Protein AF-A0A350WLT6-F1 (afdb_monomer)

Solvent-accessible surface area (backbone atoms only — not comparable to full-atom values): 10163 Å² total; per-residue (Å²): 134,87,85,78,83,79,84,78,79,78,80,82,79,58,62,70,60,53,53,52,53,53,53,52,52,51,55,51,52,53,54,51,51,53,53,54,52,49,50,56,52,50,53,54,51,52,55,53,50,51,55,53,50,53,67,70,65,58,75,71,75,80,68,79,77,82,62,68,82,46,96,86,42,85,83,64,52,68,50,73,77,80,85,76,76,56,62,72,66,65,87,59,54,73,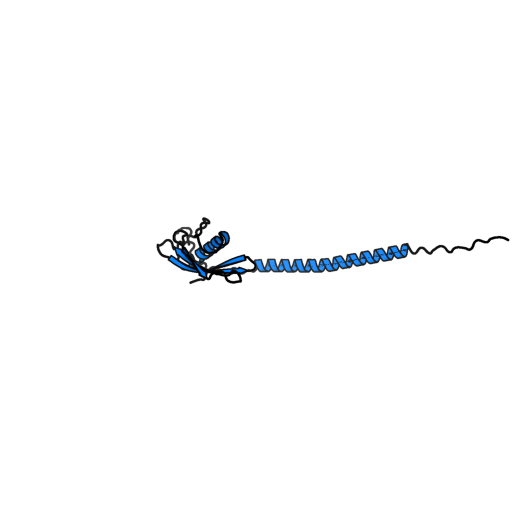69,53,42,45,53,37,44,56,54,46,45,54,54,37,36,76,75,66,27,57,29,51,38,49,75,81,26,45,55,43,73,76,42,72,67,46,100,72,57,31,32,30,36,36,36,36,37,17,23,75,78,85,51,71,49,80,38,46,32,43,34,42,46,60,96,84,44,72,46,69,41,71,54,83,131

Nearest PDB structures (foldseek):
  8dte-assembly1_A  TM=4.145E-01  e=5.714E-01  Neisseria gonorrhoeae NCCP11945
  6v05-assembly1_E  TM=4.440E-01  e=1.045E+00  Escherichia coli K-12
  3blz-assembly1_D  TM=5.090E-01  e=1.412E+00  Shewanella baltica OS155
  8qpw-assembly1_E  TM=4.353E-01  e=2.289E+00  Escherichia coli
  6ihj-assembly1_A  TM=5.799E-01  e=5.326E+00  Drosophila melanogaster

pLDDT: mean 78.61, std 14.93, range [38.56, 97.12]

Secondary structure (DSSP, 8-state):
---PPP--------HHHHHHHHHHHHHHHHHHHHHHHHHHHHHHHHHHHHHHHHHHT-------TTS---TT-TTSS-----SS-----SSS-HHHHHHHHHHHHHHHHHTT-SS-EEEEEEEEEEE---TTS-EEEEEEEE-SSS-EEEEEEEEEEETTEEEEEEPP-

Structure (mmCIF, N/CA/C/O backbone):
data_AF-A0A350WLT6-F1
#
_entry.id   AF-A0A350WLT6-F1
#
loop_
_atom_site.group_PDB
_atom_site.id
_atom_site.type_symbol
_atom_site.label_atom_id
_atom_site.label_alt_id
_atom_site.label_comp_id
_atom_site.label_asym_id
_atom_site.label_entity_id
_atom_site.label_seq_id
_atom_site.pdbx_PDB_ins_code
_atom_site.Cartn_x
_atom_site.Cartn_y
_atom_site.Cartn_z
_atom_site.occupancy
_atom_site.B_iso_or_equiv
_atom_site.auth_seq_id
_atom_site.auth_comp_id
_atom_site.auth_asym_id
_atom_site.auth_atom_id
_atom_site.pdbx_PDB_model_num
ATOM 1 N N . MET A 1 1 ? 70.759 -9.465 -85.135 1.00 38.56 1 MET A N 1
ATOM 2 C CA . MET A 1 1 ? 71.164 -8.814 -83.874 1.00 38.56 1 MET A CA 1
ATOM 3 C C . MET A 1 1 ? 70.407 -9.524 -82.772 1.00 38.56 1 MET A C 1
ATOM 5 O O . MET A 1 1 ? 69.185 -9.561 -82.833 1.00 38.56 1 MET A O 1
ATOM 9 N N . GLU A 1 2 ? 71.134 -10.210 -81.896 1.00 45.69 2 GLU A N 1
ATOM 10 C CA . GLU A 1 2 ? 70.598 -11.012 -80.792 1.00 45.69 2 GLU A CA 1
ATOM 11 C C . GLU A 1 2 ? 69.797 -10.147 -79.812 1.00 45.69 2 GLU A C 1
ATOM 13 O O . GLU A 1 2 ? 70.259 -9.092 -79.380 1.00 45.69 2 GLU A O 1
ATOM 18 N N . THR A 1 3 ? 68.598 -10.594 -79.443 1.00 54.94 3 THR A N 1
ATOM 19 C CA . THR A 1 3 ? 67.844 -10.034 -78.316 1.00 54.94 3 THR A CA 1
ATOM 20 C C . THR A 1 3 ? 68.233 -10.778 -77.046 1.00 54.94 3 THR A C 1
ATOM 22 O O . THR A 1 3 ? 67.825 -11.921 -76.844 1.00 54.94 3 THR A O 1
ATOM 25 N N . ASN A 1 4 ? 69.022 -10.123 -76.196 1.00 59.59 4 ASN A N 1
ATOM 26 C CA . ASN A 1 4 ? 69.305 -10.582 -74.837 1.00 59.59 4 ASN A CA 1
ATOM 27 C C . ASN A 1 4 ? 68.080 -10.322 -73.934 1.00 59.59 4 ASN A C 1
ATOM 29 O O . ASN A 1 4 ? 67.548 -9.208 -73.973 1.00 59.59 4 ASN A O 1
ATOM 33 N N . PRO A 1 5 ? 67.623 -11.281 -73.107 1.00 62.53 5 PRO A N 1
ATOM 34 C CA . PRO A 1 5 ? 66.562 -11.023 -72.146 1.00 62.53 5 PRO A CA 1
ATOM 35 C C . PRO A 1 5 ? 67.103 -10.230 -70.948 1.00 62.53 5 PRO A C 1
ATOM 37 O O . PRO A 1 5 ? 68.117 -10.583 -70.349 1.00 62.53 5 PRO A O 1
ATOM 40 N N . ILE A 1 6 ? 66.403 -9.152 -70.593 1.00 64.19 6 ILE A N 1
ATOM 41 C CA . ILE A 1 6 ? 66.647 -8.374 -69.374 1.00 64.19 6 ILE A CA 1
ATOM 42 C C . ILE A 1 6 ? 66.228 -9.242 -68.174 1.00 64.19 6 ILE A C 1
ATOM 44 O O . ILE A 1 6 ? 65.083 -9.703 -68.158 1.00 64.19 6 ILE A O 1
ATOM 48 N N . PRO A 1 7 ? 67.086 -9.460 -67.160 1.00 55.81 7 PRO A N 1
ATOM 49 C CA . PRO A 1 7 ? 66.679 -10.167 -65.952 1.00 55.81 7 PRO A CA 1
ATOM 50 C C . PRO A 1 7 ? 65.609 -9.350 -65.215 1.00 55.81 7 PRO A C 1
ATOM 52 O O . PRO A 1 7 ? 65.896 -8.275 -64.688 1.00 55.81 7 PRO A O 1
ATOM 55 N N . GLN A 1 8 ? 64.368 -9.838 -65.172 1.00 60.28 8 GLN A N 1
ATOM 56 C CA . GLN A 1 8 ? 63.391 -9.331 -64.211 1.00 60.28 8 GLN A CA 1
ATOM 57 C C . GLN A 1 8 ? 63.794 -9.846 -62.829 1.00 60.28 8 GLN A C 1
ATOM 59 O O . GLN A 1 8 ? 63.781 -11.049 -62.581 1.00 60.28 8 GLN A O 1
ATOM 64 N N . ALA A 1 9 ? 64.196 -8.933 -61.945 1.00 59.59 9 ALA A N 1
ATOM 65 C CA . ALA A 1 9 ? 64.457 -9.255 -60.551 1.00 59.59 9 ALA A CA 1
ATOM 66 C C . ALA A 1 9 ? 63.175 -9.813 -59.912 1.00 59.59 9 ALA A C 1
ATOM 68 O O . ALA A 1 9 ? 62.128 -9.164 -59.948 1.00 59.59 9 ALA A O 1
ATOM 69 N N . GLU A 1 10 ? 63.257 -11.020 -59.348 1.00 61.56 10 GLU A N 1
ATOM 70 C CA . GLU A 1 10 ? 62.144 -11.653 -58.644 1.00 61.56 10 GLU A CA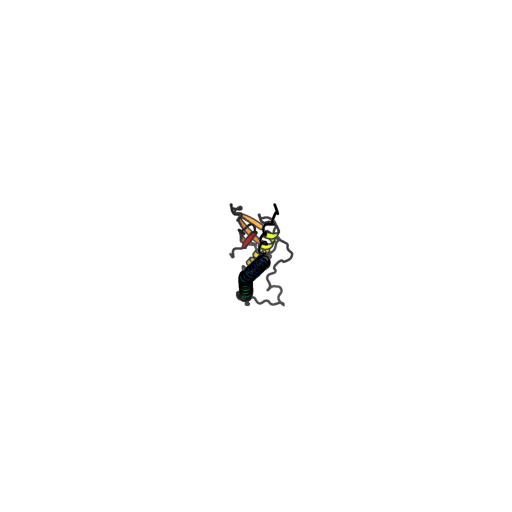 1
ATOM 71 C C . GLU A 1 10 ? 61.629 -10.732 -57.521 1.00 61.56 10 GLU A C 1
ATOM 73 O O . GLU A 1 10 ? 62.428 -10.215 -56.729 1.00 61.56 10 GLU A O 1
ATOM 78 N N . PRO A 1 11 ? 60.306 -10.505 -57.407 1.00 62.34 11 PRO A N 1
ATOM 79 C CA . PRO A 1 11 ? 59.765 -9.708 -56.319 1.00 62.34 11 PRO A CA 1
ATOM 80 C C . PRO A 1 11 ? 60.044 -10.419 -54.990 1.00 62.34 11 PRO A C 1
ATOM 82 O O . PRO A 1 11 ? 59.545 -11.514 -54.727 1.00 62.34 11 PRO A O 1
ATOM 85 N N . LYS A 1 12 ? 60.853 -9.786 -54.134 1.00 64.00 12 LYS A N 1
ATOM 86 C CA . LYS A 1 12 ? 61.196 -10.295 -52.801 1.00 64.00 12 LYS A CA 1
ATOM 87 C C . LYS A 1 12 ? 59.918 -10.518 -51.985 1.00 64.00 12 LYS A C 1
ATOM 89 O O . LYS A 1 12 ? 59.265 -9.571 -51.545 1.00 64.00 12 LYS A O 1
ATOM 94 N N . SER A 1 13 ? 59.566 -11.785 -51.779 1.00 67.31 13 SER A N 1
ATOM 95 C CA . SER A 1 13 ? 58.362 -12.186 -51.053 1.00 67.31 13 SER A CA 1
ATOM 96 C C . SER A 1 13 ? 58.540 -11.979 -49.546 1.00 67.31 13 SER A C 1
ATOM 98 O O . SER A 1 13 ? 59.156 -12.786 -48.855 1.00 67.31 13 SER A O 1
ATOM 100 N N . ASN A 1 14 ? 57.964 -10.899 -49.011 1.00 73.50 14 ASN A N 1
ATOM 101 C CA . ASN A 1 14 ? 57.937 -10.603 -47.569 1.00 73.50 14 ASN A CA 1
ATOM 102 C C . ASN A 1 14 ? 56.778 -11.308 -46.839 1.00 73.50 14 ASN A C 1
ATOM 104 O O . ASN A 1 14 ? 56.400 -10.927 -45.732 1.00 73.50 14 ASN A O 1
ATOM 108 N N . ARG A 1 15 ? 56.193 -12.341 -47.456 1.00 79.81 15 ARG A N 1
ATOM 109 C CA . ARG A 1 15 ? 54.995 -13.034 -46.968 1.00 79.81 15 ARG A CA 1
ATOM 110 C C . ARG A 1 15 ? 55.161 -13.569 -45.542 1.00 79.81 15 ARG A C 1
ATOM 112 O O . ARG A 1 15 ? 54.258 -13.410 -44.730 1.00 79.81 15 ARG A O 1
ATOM 119 N N . ASN A 1 16 ? 56.330 -14.118 -45.211 1.00 76.94 16 ASN A N 1
ATOM 120 C CA . ASN A 1 16 ? 56.600 -14.667 -43.877 1.00 76.94 16 ASN A CA 1
ATOM 121 C C . ASN A 1 16 ? 56.733 -13.573 -42.801 1.00 76.94 16 ASN A C 1
ATOM 123 O O . ASN A 1 16 ? 56.330 -13.786 -41.661 1.00 76.94 16 ASN A O 1
ATOM 127 N N . LEU A 1 17 ? 57.236 -12.389 -43.169 1.00 82.00 17 LEU A N 1
ATOM 128 C CA . LEU A 1 17 ? 57.320 -11.235 -42.270 1.00 82.00 17 LEU A CA 1
ATOM 129 C C . LEU A 1 17 ? 55.922 -10.672 -41.976 1.00 82.00 17 LEU A C 1
ATOM 131 O O . LEU A 1 17 ? 55.596 -10.404 -40.826 1.00 82.00 17 LEU A O 1
ATOM 135 N N . ILE A 1 18 ? 55.073 -10.566 -43.003 1.00 82.50 18 ILE A N 1
ATOM 136 C CA . ILE A 1 18 ? 53.688 -10.093 -42.860 1.00 82.50 18 ILE A CA 1
ATOM 137 C C . ILE A 1 18 ? 52.882 -11.045 -41.971 1.00 82.50 18 ILE A C 1
ATOM 139 O O . ILE A 1 18 ? 52.209 -10.591 -41.051 1.00 82.50 18 ILE A O 1
ATOM 143 N N . ILE A 1 19 ? 52.989 -12.361 -42.190 1.00 85.56 19 ILE A N 1
ATOM 144 C CA . ILE A 1 19 ? 52.307 -13.360 -41.352 1.00 85.56 19 ILE A CA 1
ATOM 145 C C . ILE A 1 19 ? 52.768 -13.245 -39.892 1.00 85.56 19 ILE A C 1
ATOM 147 O O . ILE A 1 19 ? 51.928 -13.226 -38.995 1.00 85.56 19 ILE A O 1
ATOM 151 N N . GLY A 1 20 ? 54.076 -13.100 -39.646 1.00 85.19 20 GLY A N 1
ATOM 152 C CA . GLY A 1 20 ? 54.609 -12.928 -38.291 1.00 85.19 20 GLY A CA 1
ATOM 153 C C . GLY A 1 20 ? 54.059 -11.689 -37.577 1.00 85.19 20 GLY A C 1
ATOM 154 O O . GLY A 1 20 ? 53.654 -11.774 -36.419 1.00 85.19 20 GLY A O 1
ATOM 155 N N . VAL A 1 21 ? 53.975 -10.555 -38.280 1.00 86.88 21 VAL A N 1
ATOM 156 C CA . VAL A 1 21 ? 53.428 -9.300 -37.736 1.00 86.88 21 VAL A CA 1
ATOM 157 C C . VAL A 1 21 ? 51.939 -9.436 -37.416 1.00 86.88 21 VAL A C 1
ATOM 159 O O . VAL A 1 21 ? 51.502 -9.027 -36.343 1.00 86.88 21 VAL A O 1
ATOM 162 N N . VAL A 1 22 ? 51.158 -10.052 -38.307 1.00 85.50 22 VAL A N 1
ATOM 163 C CA . VAL A 1 22 ? 49.713 -10.240 -38.105 1.00 85.50 22 VAL A CA 1
ATOM 164 C C . VAL A 1 22 ? 49.437 -11.129 -36.892 1.00 85.50 22 VAL A C 1
ATOM 166 O O . VAL A 1 22 ? 48.598 -10.784 -36.062 1.00 85.50 22 VAL A O 1
ATOM 169 N N . VAL A 1 23 ? 50.173 -12.234 -36.738 1.00 87.38 23 VAL A N 1
ATOM 170 C CA . VAL A 1 23 ? 50.023 -13.126 -35.578 1.00 87.38 23 VAL A CA 1
ATOM 171 C C . VAL A 1 23 ? 50.373 -12.401 -34.276 1.00 87.38 23 VAL A C 1
ATOM 173 O O . VAL A 1 23 ? 49.635 -12.527 -33.303 1.00 87.38 23 VAL A O 1
ATOM 176 N N . ALA A 1 24 ? 51.442 -11.597 -34.260 1.00 86.56 24 ALA A N 1
ATOM 177 C CA . ALA A 1 24 ? 51.840 -10.830 -33.080 1.00 86.56 24 ALA A CA 1
ATOM 178 C C . ALA A 1 24 ? 50.788 -9.784 -32.668 1.00 86.56 24 ALA A C 1
ATOM 180 O O . ALA A 1 24 ? 50.509 -9.631 -31.479 1.00 86.56 24 ALA A O 1
ATOM 181 N N . ILE A 1 25 ? 50.170 -9.097 -33.635 1.00 87.81 25 ILE A N 1
ATOM 182 C CA . ILE A 1 25 ? 49.105 -8.118 -33.368 1.00 87.81 25 ILE A CA 1
ATOM 183 C C . ILE A 1 25 ? 47.864 -8.812 -32.801 1.00 87.81 25 ILE A C 1
ATOM 185 O O . ILE A 1 25 ? 47.324 -8.351 -31.800 1.00 87.81 25 ILE A O 1
ATOM 189 N N . ILE A 1 26 ? 47.441 -9.939 -33.382 1.00 86.69 26 ILE A N 1
ATOM 190 C CA . ILE A 1 26 ? 46.266 -10.685 -32.907 1.00 86.69 26 ILE A CA 1
ATOM 191 C C . ILE A 1 26 ? 46.486 -11.187 -31.476 1.00 86.69 26 ILE A C 1
ATOM 193 O O . ILE A 1 26 ? 45.628 -10.976 -30.623 1.00 86.69 26 ILE A O 1
ATOM 197 N N . LEU A 1 27 ? 47.648 -11.781 -31.185 1.00 86.75 27 LEU A N 1
ATOM 198 C CA . LEU A 1 27 ? 47.994 -12.236 -29.833 1.00 86.75 27 LEU A CA 1
ATOM 199 C C . LEU A 1 27 ? 48.007 -11.078 -28.827 1.00 86.75 27 LEU A C 1
ATOM 201 O O . LEU A 1 27 ? 47.466 -11.213 -27.733 1.00 86.75 27 LEU A O 1
ATOM 205 N N . CYS A 1 28 ? 48.560 -9.925 -29.213 1.00 84.25 28 CYS A N 1
ATOM 206 C CA . CYS A 1 28 ? 48.553 -8.720 -28.385 1.00 84.25 28 CYS A CA 1
ATOM 207 C C . CYS A 1 28 ? 47.121 -8.230 -28.104 1.00 84.25 28 CYS A C 1
ATOM 209 O O . CYS A 1 28 ? 46.764 -7.992 -26.951 1.00 84.25 28 CYS A O 1
ATOM 211 N N . CYS A 1 29 ? 46.268 -8.156 -29.130 1.00 80.69 29 CYS A N 1
ATOM 212 C CA . CYS A 1 29 ? 44.868 -7.757 -28.982 1.00 80.69 29 CYS A CA 1
ATOM 213 C C . CYS A 1 29 ? 44.080 -8.724 -28.088 1.00 80.69 29 CYS A C 1
ATOM 215 O O . CYS A 1 29 ? 43.320 -8.274 -27.234 1.00 80.69 29 CYS A O 1
ATOM 217 N N . CYS A 1 30 ? 44.285 -10.036 -28.232 1.00 79.75 30 CYS A N 1
ATOM 218 C CA . CYS A 1 30 ? 43.630 -11.031 -27.386 1.00 79.75 30 CYS A CA 1
ATOM 219 C C . CYS A 1 30 ? 44.022 -10.870 -25.910 1.00 79.75 30 CYS A C 1
ATOM 221 O O . CYS A 1 30 ? 43.136 -10.851 -25.060 1.00 79.75 30 CYS A O 1
ATOM 223 N N . CYS A 1 31 ? 45.313 -10.676 -25.609 1.00 80.56 31 CYS A N 1
ATOM 224 C CA 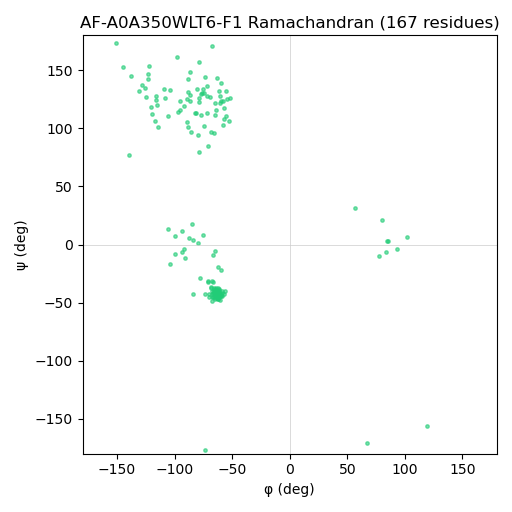. CYS A 1 31 ? 45.796 -10.482 -24.238 1.00 80.56 31 CYS A CA 1
ATOM 225 C C . CYS A 1 31 ? 45.215 -9.220 -23.579 1.00 80.56 31 CYS A C 1
ATOM 227 O O . CYS A 1 31 ? 44.855 -9.244 -22.400 1.00 80.56 31 CYS A O 1
ATOM 229 N N . VAL A 1 32 ? 45.095 -8.123 -24.336 1.00 77.50 32 VAL A N 1
ATOM 230 C CA . VAL A 1 32 ? 44.514 -6.866 -23.837 1.00 77.50 32 VAL A CA 1
ATOM 231 C C . VAL A 1 32 ? 43.023 -7.034 -23.542 1.00 77.50 32 VAL A C 1
ATOM 233 O O . VAL A 1 32 ? 42.569 -6.641 -22.469 1.00 77.50 32 VAL A O 1
ATOM 236 N N . VAL A 1 33 ? 42.267 -7.673 -24.440 1.00 76.44 33 VAL A N 1
ATOM 237 C CA . VAL A 1 33 ? 40.826 -7.905 -24.243 1.00 76.44 33 VAL A CA 1
ATOM 238 C C . VAL A 1 33 ? 40.570 -8.795 -23.026 1.00 76.44 33 VAL A C 1
ATOM 240 O O . VAL A 1 33 ? 39.707 -8.473 -22.211 1.00 76.44 33 VAL A O 1
ATOM 243 N N . THR A 1 34 ? 41.340 -9.871 -22.844 1.00 76.25 34 THR A N 1
ATOM 244 C CA . THR A 1 34 ? 41.187 -10.747 -21.673 1.00 76.25 34 THR A CA 1
ATOM 245 C C . THR A 1 34 ? 41.602 -10.070 -20.369 1.00 76.25 34 THR A C 1
ATOM 247 O O . THR A 1 34 ? 40.950 -10.279 -19.350 1.00 76.25 34 THR A O 1
ATOM 250 N N . GLY A 1 35 ? 42.647 -9.234 -20.383 1.00 74.81 35 GLY A N 1
ATOM 251 C CA . GLY A 1 35 ? 43.097 -8.510 -19.191 1.00 74.81 35 GLY A CA 1
ATOM 252 C C . GLY A 1 35 ? 42.089 -7.456 -18.729 1.00 74.81 35 GLY A C 1
ATOM 253 O O . GLY A 1 35 ? 41.748 -7.395 -17.549 1.00 74.81 35 GLY A O 1
ATOM 254 N N . VAL A 1 36 ? 41.558 -6.668 -19.667 1.00 74.44 36 VAL A N 1
ATOM 255 C CA . VAL A 1 36 ? 40.553 -5.637 -19.369 1.00 74.44 36 VAL A CA 1
ATOM 256 C C . VAL A 1 36 ? 39.214 -6.276 -18.989 1.00 74.44 36 VAL A C 1
ATOM 258 O O . VAL A 1 36 ? 38.624 -5.903 -17.978 1.00 74.44 36 VAL A O 1
ATOM 261 N N . GLY A 1 37 ? 38.759 -7.284 -19.740 1.00 71.50 37 GLY A N 1
ATOM 262 C CA . GLY A 1 37 ? 37.521 -8.008 -19.437 1.00 71.50 37 GLY A CA 1
ATOM 263 C C . GLY A 1 37 ? 37.566 -8.726 -18.085 1.00 71.50 37 GLY A C 1
ATOM 264 O O . GLY A 1 37 ? 36.599 -8.669 -17.328 1.00 71.50 37 GLY A O 1
ATOM 265 N N . GLY A 1 38 ? 38.706 -9.334 -17.742 1.00 73.94 38 GLY A N 1
ATOM 266 C CA . GLY A 1 38 ? 38.920 -9.968 -16.440 1.00 73.94 38 GLY A CA 1
ATOM 267 C C . GLY A 1 38 ? 38.881 -8.975 -15.277 1.00 73.94 38 GLY A C 1
ATOM 268 O O . GLY A 1 38 ? 38.282 -9.273 -14.246 1.00 73.94 38 GLY A O 1
ATOM 269 N N . TRP A 1 39 ? 39.443 -7.773 -15.449 1.00 76.50 39 TRP A N 1
ATOM 270 C CA . TRP A 1 39 ? 39.403 -6.725 -14.424 1.00 76.50 39 TRP A CA 1
ATOM 271 C C . TRP A 1 39 ? 37.976 -6.233 -14.148 1.00 76.50 39 TRP A C 1
ATOM 273 O O . TRP A 1 39 ? 37.565 -6.159 -12.991 1.00 76.50 39 TRP A O 1
ATOM 283 N N . TYR A 1 40 ? 37.193 -5.946 -15.195 1.00 75.56 40 TYR A N 1
ATOM 284 C CA . TYR A 1 40 ? 35.794 -5.532 -15.028 1.00 75.56 40 TYR A CA 1
ATOM 285 C C . TYR A 1 40 ? 34.917 -6.652 -14.451 1.00 75.56 40 TYR A C 1
ATOM 287 O O . TYR A 1 40 ? 34.083 -6.386 -13.588 1.00 75.56 4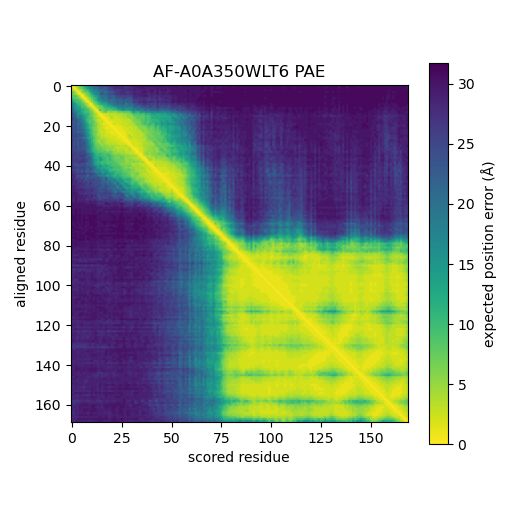0 TYR A O 1
ATOM 295 N N . GLY A 1 41 ? 35.137 -7.903 -14.867 1.00 71.94 41 GLY A N 1
ATOM 296 C CA . GLY A 1 41 ? 34.445 -9.059 -14.294 1.00 71.94 41 GLY A CA 1
ATOM 297 C C . GLY A 1 41 ? 34.755 -9.257 -12.807 1.00 71.94 41 GLY A C 1
ATOM 298 O O . GLY A 1 41 ? 33.848 -9.517 -12.020 1.00 71.94 41 GLY A O 1
ATOM 299 N N . TYR A 1 42 ? 36.015 -9.067 -12.401 1.00 77.31 42 TYR A N 1
ATOM 300 C CA . TYR A 1 42 ? 36.423 -9.159 -10.998 1.00 77.31 42 TYR A CA 1
ATOM 301 C C . TYR A 1 42 ? 35.791 -8.061 -10.132 1.00 77.31 42 TYR A C 1
ATOM 303 O O . TYR A 1 42 ? 35.311 -8.345 -9.039 1.00 77.31 42 TYR A O 1
ATOM 311 N N . GLN A 1 43 ? 35.721 -6.823 -10.631 1.00 75.88 43 GLN A N 1
ATOM 312 C CA . GLN A 1 43 ? 35.050 -5.720 -9.929 1.00 75.88 43 GLN A CA 1
ATOM 313 C C . GLN A 1 43 ? 33.561 -6.010 -9.696 1.00 75.88 43 GLN A C 1
ATOM 315 O O . GLN A 1 43 ? 33.066 -5.833 -8.586 1.00 75.88 43 GLN A O 1
ATOM 320 N N . ALA A 1 44 ? 32.859 -6.522 -10.712 1.00 69.62 44 ALA A N 1
ATOM 321 C CA . ALA A 1 44 ? 31.455 -6.908 -10.578 1.00 69.62 44 ALA A CA 1
ATOM 322 C C . ALA A 1 44 ? 31.259 -8.062 -9.579 1.00 69.62 44 ALA A C 1
ATOM 324 O O . ALA A 1 44 ? 30.312 -8.048 -8.797 1.00 69.62 44 ALA A O 1
ATOM 325 N N . TYR A 1 45 ? 32.172 -9.037 -9.572 1.00 73.75 45 TYR A N 1
ATOM 326 C CA . TYR A 1 45 ? 32.146 -10.148 -8.622 1.00 73.75 45 TYR A CA 1
ATOM 327 C C . TYR A 1 45 ? 32.329 -9.684 -7.169 1.00 73.75 45 TYR A C 1
ATOM 329 O O . TYR A 1 45 ? 31.567 -10.094 -6.298 1.00 73.75 45 TYR A O 1
ATOM 337 N N . VAL A 1 46 ? 33.299 -8.803 -6.902 1.00 80.56 46 VAL A N 1
ATOM 338 C CA . VAL A 1 46 ? 33.543 -8.273 -5.548 1.00 80.56 46 VAL A CA 1
ATOM 339 C C . VAL A 1 46 ? 32.373 -7.409 -5.072 1.00 80.56 46 VAL A C 1
ATOM 341 O O . VAL A 1 46 ? 31.936 -7.560 -3.934 1.00 80.56 46 VAL A O 1
ATOM 344 N N . ALA A 1 47 ? 31.808 -6.569 -5.945 1.00 75.19 47 ALA A N 1
ATOM 345 C CA . ALA A 1 47 ? 30.620 -5.779 -5.620 1.00 75.19 47 ALA A CA 1
ATOM 346 C C . ALA A 1 47 ? 29.403 -6.667 -5.294 1.00 75.19 47 ALA A C 1
ATOM 348 O O . ALA A 1 47 ? 28.653 -6.379 -4.365 1.00 75.19 47 ALA A O 1
ATOM 349 N N . ALA A 1 48 ? 29.231 -7.779 -6.016 1.00 67.31 48 ALA A N 1
ATOM 350 C CA . ALA A 1 48 ? 28.176 -8.745 -5.726 1.00 67.31 48 ALA A CA 1
ATOM 351 C C . ALA A 1 48 ? 28.379 -9.446 -4.371 1.00 67.31 48 ALA A C 1
ATOM 353 O O . ALA A 1 48 ? 27.402 -9.682 -3.667 1.00 67.31 48 ALA A O 1
ATOM 354 N N . GLN A 1 49 ? 29.622 -9.754 -3.978 1.00 70.94 49 GLN A N 1
ATOM 355 C CA . GLN A 1 49 ? 29.895 -10.332 -2.657 1.00 70.94 49 GLN A CA 1
ATOM 356 C C . GLN A 1 49 ? 29.601 -9.354 -1.516 1.00 70.94 49 GLN A C 1
ATOM 358 O O . GLN A 1 49 ? 28.980 -9.756 -0.539 1.00 70.94 49 GLN A O 1
ATOM 363 N N . GLN A 1 50 ? 29.965 -8.078 -1.668 1.00 71.38 50 GLN A N 1
ATOM 364 C CA . GLN A 1 50 ? 29.659 -7.049 -0.667 1.00 71.38 50 GLN A CA 1
ATOM 365 C C . GLN A 1 50 ? 28.151 -6.877 -0.462 1.00 71.38 50 GLN A C 1
ATOM 367 O O . GLN A 1 50 ? 27.692 -6.827 0.672 1.00 71.38 50 GLN A O 1
ATOM 372 N N . ALA A 1 51 ? 27.363 -6.886 -1.542 1.00 63.97 51 ALA A N 1
ATOM 373 C CA . ALA A 1 51 ? 25.908 -6.828 -1.428 1.00 63.97 51 ALA A CA 1
ATOM 374 C C . ALA A 1 51 ? 25.334 -8.030 -0.653 1.00 63.97 51 ALA A C 1
ATOM 376 O O . ALA A 1 51 ? 24.419 -7.865 0.146 1.00 63.97 51 ALA A O 1
ATOM 377 N N . V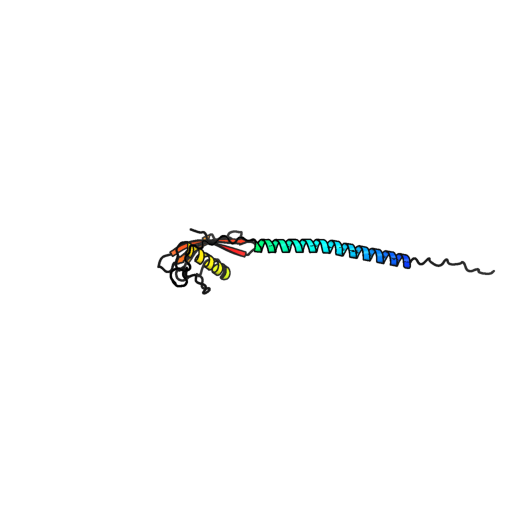AL A 1 52 ? 25.875 -9.238 -0.855 1.00 65.88 52 VAL A N 1
ATOM 378 C CA . VAL A 1 52 ? 25.448 -10.437 -0.111 1.00 65.88 52 VAL A CA 1
ATOM 379 C C . VAL A 1 52 ? 25.819 -10.347 1.373 1.00 65.88 52 VAL A C 1
ATOM 381 O O . VAL A 1 52 ? 25.008 -10.733 2.213 1.00 65.88 52 VAL A O 1
ATOM 384 N N . GLU A 1 53 ? 27.002 -9.827 1.707 1.00 61.25 53 GLU A N 1
ATOM 385 C CA . GLU A 1 53 ? 27.418 -9.602 3.100 1.00 61.25 53 GLU A CA 1
ATOM 386 C C . GLU A 1 53 ? 26.539 -8.552 3.802 1.00 61.25 53 GLU A C 1
ATOM 388 O O . GLU A 1 53 ? 26.167 -8.752 4.957 1.00 61.25 53 GLU A O 1
ATOM 393 N N . ASP A 1 54 ? 26.124 -7.491 3.103 1.00 62.62 54 ASP A N 1
ATOM 394 C CA . ASP A 1 54 ? 25.203 -6.479 3.642 1.00 62.62 54 ASP A CA 1
ATOM 395 C C . ASP A 1 54 ? 23.812 -7.058 3.953 1.00 62.62 54 ASP A C 1
ATOM 397 O O . ASP A 1 54 ? 23.222 -6.727 4.981 1.00 62.62 54 ASP A O 1
ATOM 401 N N . PHE A 1 55 ? 23.299 -7.985 3.133 1.00 59.12 55 PHE A N 1
ATOM 402 C CA . PHE A 1 55 ? 22.054 -8.699 3.452 1.00 59.12 55 PHE A CA 1
ATOM 403 C C . PHE A 1 55 ? 22.195 -9.635 4.657 1.00 59.12 55 PHE A C 1
ATOM 405 O O . PHE A 1 55 ? 21.223 -9.852 5.378 1.00 59.12 55 PHE A O 1
ATOM 412 N N . GLN A 1 56 ? 23.381 -10.205 4.881 1.00 58.50 56 GLN A N 1
ATOM 413 C CA . GLN A 1 56 ? 23.636 -11.070 6.036 1.00 58.50 56 GLN A CA 1
ATOM 414 C C . GLN A 1 56 ? 23.847 -10.280 7.332 1.00 58.50 56 GLN A C 1
ATOM 416 O O . GLN A 1 56 ? 23.526 -10.790 8.402 1.00 58.50 56 GLN A O 1
ATOM 421 N N . ASN A 1 57 ? 24.352 -9.048 7.238 1.00 58.94 57 ASN A N 1
ATOM 422 C CA . ASN A 1 57 ? 24.604 -8.155 8.372 1.00 58.94 57 ASN A CA 1
ATOM 423 C C . ASN A 1 57 ? 23.448 -7.192 8.663 1.00 58.94 57 ASN A C 1
ATOM 425 O O . ASN A 1 57 ? 23.617 -6.254 9.442 1.00 58.94 57 ASN A O 1
ATOM 429 N N . PHE A 1 58 ? 22.278 -7.406 8.061 1.00 54.78 58 PHE A N 1
ATOM 430 C CA . PHE A 1 58 ? 21.077 -6.695 8.467 1.00 54.78 58 PHE A CA 1
ATOM 431 C C . PHE A 1 58 ? 20.719 -7.145 9.891 1.00 54.78 58 PHE A C 1
ATOM 433 O O . PHE A 1 58 ? 20.110 -8.196 10.095 1.00 54.78 58 PHE A O 1
ATOM 440 N N . GLU A 1 59 ? 21.154 -6.373 10.890 1.00 53.12 59 GLU A N 1
ATOM 441 C CA . GLU A 1 59 ? 20.676 -6.491 12.264 1.00 53.12 59 GLU A CA 1
ATOM 442 C C . GLU A 1 59 ? 19.166 -6.277 12.228 1.00 53.12 59 GLU A C 1
ATOM 444 O O . GLU A 1 59 ? 18.673 -5.162 12.052 1.00 53.12 59 GLU A O 1
ATOM 449 N N . ILE A 1 60 ? 18.423 -7.378 12.331 1.00 59.12 60 ILE A N 1
ATOM 450 C CA . ILE A 1 60 ? 16.985 -7.349 12.557 1.00 59.12 60 ILE A CA 1
ATOM 451 C C . ILE A 1 60 ? 16.806 -6.546 13.851 1.00 59.12 60 ILE A C 1
ATOM 453 O O . ILE A 1 60 ? 17.324 -6.986 14.881 1.00 59.12 60 ILE A O 1
ATOM 457 N N . PRO A 1 61 ? 16.129 -5.381 13.828 1.00 53.22 61 PRO A N 1
ATOM 458 C CA . PRO A 1 61 ? 15.801 -4.672 15.054 1.00 53.22 61 PRO A CA 1
ATOM 459 C C . PRO A 1 61 ? 15.115 -5.671 15.979 1.00 53.22 61 PRO A C 1
ATOM 461 O O . PRO A 1 61 ? 14.177 -6.341 15.543 1.00 53.22 61 PRO A O 1
ATOM 464 N N . GLU A 1 62 ? 15.616 -5.826 17.207 1.00 50.75 62 GLU A N 1
ATOM 465 C CA . GLU A 1 62 ? 15.008 -6.719 18.189 1.00 50.75 62 GLU A CA 1
ATOM 466 C C . GLU A 1 62 ? 13.527 -6.353 18.309 1.00 50.75 62 GLU A C 1
ATOM 468 O O . GLU A 1 62 ? 13.163 -5.304 18.843 1.00 50.75 62 GLU A O 1
ATOM 473 N N . ILE A 1 63 ? 12.667 -7.200 17.744 1.00 55.09 63 ILE A N 1
ATOM 474 C CA . ILE A 1 63 ? 11.228 -7.114 17.943 1.00 55.09 63 ILE A CA 1
ATOM 475 C C . ILE A 1 63 ? 11.049 -7.293 19.452 1.00 55.09 63 ILE A C 1
ATOM 477 O O . ILE A 1 63 ? 11.522 -8.312 19.962 1.00 55.09 63 ILE A O 1
ATOM 481 N N . PRO A 1 64 ? 10.439 -6.343 20.185 1.00 50.16 64 PRO A N 1
ATOM 482 C CA . PRO A 1 64 ? 10.293 -6.483 21.624 1.00 50.16 64 PRO A CA 1
ATOM 483 C C . PRO A 1 64 ? 9.584 -7.809 21.929 1.00 50.16 64 PRO A C 1
ATOM 485 O O . PRO A 1 64 ? 8.407 -7.985 21.627 1.00 50.16 64 PRO A O 1
ATOM 488 N N . THR A 1 65 ? 10.316 -8.766 22.505 1.00 50.75 65 THR A N 1
ATOM 489 C CA . THR A 1 65 ? 9.841 -10.123 22.830 1.00 50.75 65 THR A CA 1
ATOM 490 C C . THR A 1 65 ? 8.930 -10.166 24.059 1.00 50.75 65 THR A C 1
ATOM 492 O O . THR A 1 65 ? 8.583 -11.244 24.531 1.00 50.75 65 THR A O 1
ATOM 495 N N . ASP A 1 66 ? 8.532 -9.004 24.578 1.00 49.12 66 ASP A N 1
ATOM 496 C CA . ASP A 1 66 ? 7.676 -8.878 25.759 1.00 49.12 66 ASP A CA 1
ATOM 497 C C . ASP A 1 66 ? 6.175 -8.993 25.446 1.00 49.12 66 ASP A C 1
ATOM 499 O O . ASP A 1 66 ? 5.354 -8.872 26.352 1.0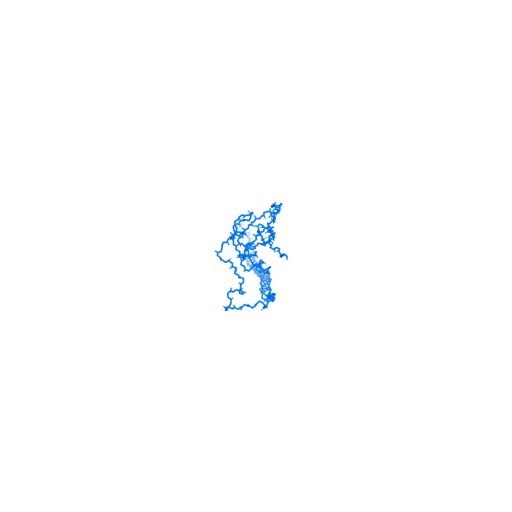0 49.12 66 ASP A O 1
ATOM 503 N N . VAL A 1 67 ? 5.788 -9.272 24.196 1.00 53.91 67 VAL A N 1
ATOM 504 C CA . VAL A 1 67 ? 4.460 -9.833 23.905 1.00 53.91 67 VAL A CA 1
ATOM 505 C C . VAL A 1 67 ? 4.496 -11.323 24.254 1.00 53.91 67 VAL A C 1
ATOM 507 O O . VAL A 1 67 ? 5.186 -12.080 23.566 1.00 53.91 67 VAL A O 1
ATOM 510 N N . PRO A 1 68 ? 3.787 -11.787 25.303 1.00 47.06 68 PRO A N 1
ATOM 511 C CA . PRO A 1 68 ? 3.737 -13.201 25.629 1.00 47.06 68 PRO A CA 1
ATOM 512 C C . PRO A 1 68 ? 2.958 -13.902 24.517 1.00 47.06 68 PRO A C 1
ATOM 514 O O . PRO A 1 68 ? 1.730 -13.915 24.512 1.00 47.06 68 PRO A O 1
ATOM 517 N N . PHE A 1 69 ? 3.675 -14.466 23.547 1.00 48.00 69 PHE A N 1
ATOM 518 C CA . PHE A 1 69 ? 3.097 -15.388 22.582 1.00 48.00 69 PHE A CA 1
ATOM 519 C C . PHE A 1 69 ? 2.800 -16.679 23.346 1.00 48.00 69 PHE A C 1
ATOM 521 O O . PHE A 1 69 ? 3.638 -17.574 23.438 1.00 48.00 69 PHE A O 1
ATOM 528 N N . ASP A 1 70 ? 1.641 -16.724 23.997 1.00 53.59 70 ASP A N 1
ATOM 529 C CA . ASP A 1 70 ? 1.141 -17.913 24.665 1.00 53.59 70 ASP A CA 1
ATOM 530 C C . ASP A 1 70 ? 0.335 -18.736 23.647 1.00 53.59 70 ASP A C 1
ATOM 532 O O . ASP A 1 70 ? -0.824 -18.418 23.375 1.00 53.59 70 ASP A O 1
ATOM 536 N N . PRO A 1 71 ? 0.901 -19.816 23.071 1.00 52.00 71 PRO A N 1
ATOM 537 C CA . PRO A 1 71 ? 0.191 -20.665 22.115 1.00 52.00 71 PRO A CA 1
ATOM 538 C C . PRO A 1 71 ? -1.006 -21.403 22.735 1.00 52.00 71 PRO A C 1
ATOM 540 O O . PRO A 1 71 ? -1.729 -22.097 22.020 1.00 52.00 71 PRO A O 1
ATOM 543 N N . THR A 1 72 ? -1.210 -21.298 24.053 1.00 57.19 72 THR A N 1
ATOM 544 C CA . THR A 1 72 ? -2.353 -21.876 24.764 1.00 57.19 72 THR A CA 1
ATOM 545 C C . THR A 1 72 ? -3.465 -20.869 25.059 1.00 57.19 72 THR A C 1
ATOM 547 O O . THR A 1 72 ? -4.557 -21.294 25.443 1.00 57.19 72 THR A O 1
ATOM 550 N N . ASN A 1 73 ? -3.242 -19.571 24.810 1.00 53.06 73 ASN A N 1
ATOM 551 C CA . ASN A 1 73 ? -4.245 -18.525 24.963 1.00 53.06 73 ASN A CA 1
ATOM 552 C C . ASN A 1 73 ? -4.612 -17.898 23.597 1.00 53.06 73 ASN A C 1
ATOM 554 O O . ASN A 1 73 ? -3.888 -17.043 23.088 1.00 53.06 73 ASN A O 1
ATOM 558 N N . PRO A 1 74 ? -5.748 -18.276 22.983 1.00 52.31 74 PRO A N 1
ATOM 559 C CA . PRO A 1 74 ? -6.179 -17.718 21.699 1.00 52.31 74 PRO A CA 1
ATOM 560 C C . PRO A 1 74 ? -6.546 -16.221 21.755 1.00 52.31 74 PRO A C 1
ATOM 562 O O . PRO A 1 74 ? -6.749 -15.622 20.703 1.00 52.31 74 PRO A O 1
ATOM 565 N N . GLU A 1 75 ? -6.622 -15.611 22.945 1.00 53.78 75 GLU A N 1
ATOM 566 C CA . GLU A 1 75 ? -6.907 -14.179 23.125 1.00 53.78 75 GLU A CA 1
ATOM 567 C C . GLU A 1 75 ? -5.646 -13.297 23.166 1.00 53.78 75 GLU A C 1
ATOM 569 O O . GLU A 1 75 ? -5.765 -12.078 23.090 1.00 53.78 75 GLU A O 1
ATOM 574 N N . SER A 1 76 ? -4.436 -13.867 23.280 1.00 51.00 76 SER A N 1
ATOM 575 C CA . SER A 1 76 ? -3.192 -13.076 23.361 1.00 51.00 76 SER A CA 1
ATOM 576 C C . SER A 1 76 ? -2.514 -12.813 22.016 1.00 51.00 76 SER A C 1
ATOM 578 O O . SER A 1 76 ? -1.515 -12.098 21.980 1.00 51.00 76 SER A O 1
ATOM 580 N N . ASN A 1 77 ? -3.038 -13.363 20.916 1.00 56.09 77 ASN A N 1
ATOM 581 C CA . ASN A 1 77 ? -2.527 -13.088 19.577 1.00 56.09 77 ASN A CA 1
ATOM 582 C C . ASN A 1 77 ? -3.447 -12.127 18.827 1.00 56.09 77 ASN A C 1
ATOM 584 O O . ASN A 1 77 ? -4.653 -12.382 18.775 1.00 56.09 77 ASN A O 1
ATOM 588 N N . PRO A 1 78 ? -2.902 -11.076 18.186 1.00 58.12 78 PRO A N 1
ATOM 589 C CA . PRO A 1 78 ? -3.692 -10.276 17.268 1.00 58.12 78 PRO A CA 1
ATOM 590 C C . PRO A 1 78 ? -4.250 -11.185 16.169 1.00 58.12 78 PRO A C 1
ATOM 592 O O . PRO A 1 78 ? -3.503 -11.907 15.501 1.00 58.12 78 PRO A O 1
ATOM 595 N N . GLN A 1 79 ? -5.575 -11.183 16.020 1.00 66.25 79 GLN A N 1
ATOM 596 C CA . GLN A 1 79 ? -6.261 -11.940 14.976 1.00 66.25 79 GLN A CA 1
ATOM 597 C C . GLN A 1 79 ? -6.131 -11.170 13.667 1.00 66.25 79 GLN A C 1
ATOM 599 O O . GLN A 1 79 ? -7.027 -10.433 13.270 1.00 66.25 79 GLN A O 1
ATOM 604 N N . LEU A 1 80 ? -4.967 -11.307 13.037 1.00 69.81 80 LEU A N 1
ATOM 605 C CA . LEU A 1 80 ? -4.746 -10.808 11.689 1.00 69.81 80 LEU A CA 1
ATOM 606 C C . LEU A 1 80 ? -5.508 -11.700 10.706 1.00 69.81 80 LEU A C 1
ATOM 608 O O . LEU A 1 80 ? -5.372 -12.927 10.712 1.00 69.81 80 LEU A O 1
ATOM 612 N N . ASP A 1 81 ? -6.303 -11.068 9.860 1.00 70.06 81 ASP A N 1
ATOM 613 C CA . ASP A 1 81 ? -7.015 -11.701 8.772 1.00 70.06 81 ASP A CA 1
ATOM 614 C C . ASP A 1 81 ? -6.094 -11.870 7.554 1.00 70.06 81 ASP A C 1
ATOM 616 O O . ASP A 1 81 ? -5.677 -10.903 6.908 1.00 70.06 81 ASP A O 1
ATOM 620 N N . PHE A 1 82 ? -5.790 -13.132 7.240 1.00 72.94 82 PHE A N 1
ATOM 621 C CA . PHE A 1 82 ? -5.027 -13.560 6.063 1.00 72.94 82 PHE A CA 1
ATOM 622 C C . PHE A 1 82 ? -5.910 -14.201 4.983 1.00 72.94 82 PHE A C 1
ATOM 624 O O . PHE A 1 82 ? -5.390 -14.841 4.068 1.00 72.94 82 PHE A O 1
ATOM 631 N N . SER A 1 83 ? -7.236 -14.061 5.074 1.00 78.44 83 SER A N 1
ATOM 632 C CA . SER A 1 83 ? -8.186 -14.575 4.078 1.00 78.44 83 SER A CA 1
ATOM 633 C C . SER A 1 83 ? -7.966 -13.989 2.677 1.00 78.44 83 SER A C 1
ATOM 635 O O . SER A 1 83 ? -8.366 -14.596 1.683 1.00 78.44 83 SER A O 1
ATOM 637 N N . GLY A 1 84 ? -7.308 -12.828 2.598 1.00 77.94 84 GLY A N 1
ATOM 638 C CA . GLY A 1 84 ? -7.178 -12.035 1.379 1.00 77.94 84 GLY A CA 1
ATOM 639 C C . GLY A 1 84 ? -8.377 -11.117 1.138 1.00 77.94 84 GLY A C 1
ATOM 640 O O . GLY A 1 84 ? -8.418 -10.430 0.119 1.00 77.94 84 GLY A O 1
ATOM 641 N N . GLU A 1 85 ? -9.345 -11.087 2.056 1.00 86.19 85 GLU A N 1
ATOM 642 C CA . GLU A 1 85 ? -10.406 -10.090 2.053 1.00 86.19 85 GLU A CA 1
ATOM 643 C C . GLU A 1 85 ? -9.849 -8.733 2.500 1.00 86.19 85 GLU A C 1
ATOM 645 O O . GLU A 1 85 ? -8.963 -8.635 3.348 1.00 86.19 85 GLU A O 1
ATOM 650 N N . MET A 1 86 ? -10.361 -7.665 1.896 1.00 90.69 86 MET A N 1
ATOM 651 C CA . MET A 1 86 ? -9.962 -6.291 2.187 1.00 90.69 86 MET A CA 1
ATOM 652 C C . MET A 1 86 ? -11.174 -5.367 2.062 1.00 90.69 86 MET A C 1
ATOM 654 O O . MET A 1 86 ? -12.092 -5.665 1.285 1.00 90.69 86 MET A O 1
ATOM 658 N N . PRO A 1 87 ? -11.195 -4.233 2.780 1.00 91.69 87 PRO A N 1
ATOM 659 C CA . PRO A 1 87 ? -12.259 -3.252 2.631 1.00 91.69 87 PRO A CA 1
ATOM 660 C C . PRO A 1 87 ? -12.320 -2.729 1.193 1.00 91.69 87 PRO A C 1
ATOM 662 O O . PRO A 1 87 ? -11.302 -2.490 0.544 1.00 91.69 87 PRO A O 1
ATOM 665 N N . SER A 1 88 ? -13.537 -2.564 0.679 1.00 91.25 88 SER A N 1
ATOM 666 C CA . SER A 1 88 ? -13.778 -2.030 -0.662 1.00 91.25 88 SER A CA 1
ATOM 667 C C . SER A 1 88 ? -13.833 -0.502 -0.656 1.00 91.25 88 SER A C 1
ATOM 669 O O . SER A 1 88 ? -14.356 0.092 0.286 1.00 91.25 88 SER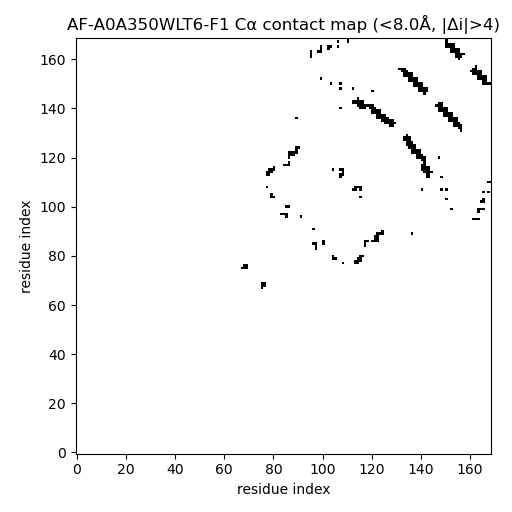 A O 1
ATOM 671 N N . GLY A 1 89 ? -13.405 0.127 -1.751 1.00 91.38 89 GLY A N 1
ATOM 672 C CA . GLY A 1 89 ? -13.430 1.581 -1.924 1.00 91.38 89 GLY A CA 1
ATOM 673 C C . GLY A 1 89 ? -12.030 2.149 -2.138 1.00 91.38 89 GLY A C 1
ATOM 674 O O . GLY A 1 89 ? -11.136 1.433 -2.588 1.00 91.38 89 GLY A O 1
ATOM 675 N N . GLY A 1 90 ? -11.857 3.433 -1.819 1.00 91.62 90 GLY A N 1
ATOM 676 C CA . GLY A 1 90 ? -10.598 4.145 -2.048 1.00 91.62 90 GLY A CA 1
ATOM 677 C C . GLY A 1 90 ? -10.264 4.331 -3.530 1.00 91.62 90 GLY A C 1
ATOM 678 O O . GLY A 1 90 ? -11.093 4.091 -4.412 1.00 91.62 90 GLY A O 1
ATOM 679 N N . LEU A 1 91 ? -9.046 4.802 -3.785 1.00 94.00 91 LEU A N 1
ATOM 680 C CA . LEU A 1 91 ? -8.486 5.002 -5.125 1.00 94.00 91 LEU A CA 1
ATOM 681 C C . LEU A 1 91 ? -7.468 3.924 -5.515 1.00 94.00 91 LEU A C 1
ATOM 683 O O . LEU A 1 91 ? -7.168 3.787 -6.700 1.00 94.00 91 LEU A O 1
ATOM 687 N N . ALA A 1 92 ? -6.948 3.175 -4.540 1.00 92.38 92 ALA A N 1
ATOM 688 C CA . ALA A 1 92 ? -6.015 2.079 -4.773 1.00 92.38 92 ALA A CA 1
ATOM 689 C C . ALA A 1 92 ? -6.650 0.944 -5.598 1.00 92.38 92 ALA A C 1
ATOM 691 O O . ALA A 1 92 ? -7.826 0.603 -5.421 1.00 92.38 92 ALA A O 1
ATOM 692 N N . ASP A 1 93 ? -5.850 0.331 -6.473 1.00 91.12 93 ASP A N 1
ATOM 693 C CA . ASP A 1 93 ? -6.185 -0.948 -7.099 1.00 91.12 93 ASP A CA 1
ATOM 694 C C . ASP A 1 93 ? -6.191 -2.090 -6.067 1.00 91.12 93 ASP A C 1
ATOM 696 O O . ASP A 1 93 ? -5.780 -1.921 -4.91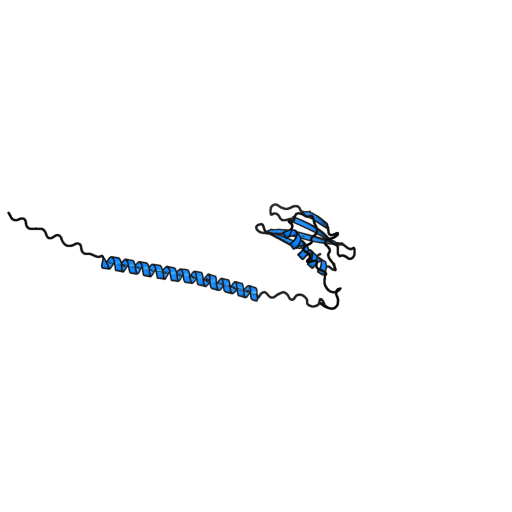7 1.00 91.12 93 ASP A O 1
ATOM 700 N N . ASP A 1 94 ? -6.667 -3.265 -6.476 1.00 90.94 94 ASP A N 1
ATOM 701 C CA . ASP A 1 94 ? -6.879 -4.385 -5.563 1.00 90.94 94 ASP A CA 1
ATOM 702 C C . ASP A 1 94 ? -5.583 -4.894 -4.903 1.00 90.94 94 ASP A C 1
ATOM 704 O O . ASP A 1 94 ? -5.602 -5.222 -3.717 1.00 90.94 94 ASP A O 1
ATOM 708 N N . GLU A 1 95 ? -4.450 -4.930 -5.611 1.00 88.62 95 GLU A N 1
ATOM 709 C CA . GLU A 1 95 ? -3.185 -5.425 -5.042 1.00 88.62 95 GLU A CA 1
ATOM 710 C C . GLU A 1 95 ? -2.596 -4.416 -4.050 1.00 88.62 95 GLU A C 1
ATOM 712 O O . GLU A 1 95 ? -2.169 -4.776 -2.944 1.00 88.62 95 GLU A O 1
ATOM 717 N N . THR A 1 96 ? -2.630 -3.133 -4.414 1.00 91.31 96 THR A N 1
ATOM 718 C CA . THR A 1 96 ? -2.181 -2.041 -3.545 1.00 91.31 96 THR A CA 1
ATOM 719 C C . THR A 1 96 ? -3.051 -1.947 -2.291 1.00 91.31 96 THR A C 1
ATOM 721 O O . THR A 1 96 ? -2.533 -1.790 -1.183 1.00 91.31 96 THR A O 1
ATOM 724 N N . ARG A 1 97 ? -4.372 -2.097 -2.434 1.00 93.12 97 ARG A N 1
ATOM 725 C CA . ARG A 1 97 ? -5.317 -2.056 -1.314 1.00 93.12 97 ARG A CA 1
ATOM 726 C C . ARG A 1 97 ? -5.162 -3.262 -0.392 1.00 93.12 97 ARG A C 1
ATOM 728 O O . ARG A 1 97 ? -5.227 -3.096 0.822 1.00 93.12 97 ARG A O 1
ATOM 735 N N . LEU A 1 98 ? -4.893 -4.450 -0.934 1.00 90.56 98 LEU A N 1
ATOM 736 C CA . LEU A 1 98 ? -4.618 -5.638 -0.126 1.00 90.56 98 LEU A CA 1
ATOM 737 C C . LEU A 1 98 ? -3.337 -5.453 0.694 1.00 90.56 98 LEU A C 1
ATOM 739 O O . LEU A 1 98 ? -3.309 -5.737 1.891 1.00 90.56 98 LEU A O 1
ATOM 743 N N . THR A 1 99 ? -2.291 -4.919 0.063 1.00 89.69 99 THR A N 1
ATOM 744 C CA . THR A 1 99 ? -1.032 -4.594 0.743 1.00 89.69 99 THR A CA 1
ATOM 745 C C . THR A 1 99 ? -1.252 -3.568 1.856 1.00 89.69 99 THR A C 1
ATOM 747 O O . THR A 1 99 ? -0.815 -3.782 2.987 1.00 89.69 99 THR A O 1
ATOM 750 N N . ALA A 1 100 ? -1.986 -2.488 1.567 1.00 93.12 100 ALA A N 1
ATOM 751 C CA . ALA A 1 100 ? -2.347 -1.475 2.553 1.00 93.12 100 ALA A CA 1
ATOM 752 C C . ALA A 1 100 ? -3.135 -2.081 3.722 1.00 93.12 100 ALA A C 1
ATOM 754 O O . ALA A 1 100 ? -2.847 -1.774 4.877 1.00 93.12 100 ALA A O 1
ATOM 755 N N . TRP A 1 101 ? -4.074 -2.990 3.443 1.00 93.19 101 TRP A N 1
ATOM 756 C CA . TRP A 1 101 ? -4.857 -3.662 4.474 1.00 93.19 101 TRP A CA 1
ATOM 757 C C . TRP A 1 101 ? -3.982 -4.477 5.425 1.00 93.19 101 TRP A C 1
ATOM 759 O O . TRP A 1 101 ? -4.129 -4.338 6.636 1.00 93.19 101 TRP A O 1
ATOM 769 N N . PHE A 1 102 ? -3.021 -5.256 4.922 1.00 89.81 102 PHE A N 1
ATOM 770 C CA . PHE A 1 102 ? -2.083 -5.972 5.792 1.00 89.81 102 PHE A CA 1
ATOM 771 C C . PHE A 1 102 ? -1.293 -5.030 6.705 1.00 89.81 102 PHE A C 1
ATOM 773 O O . PHE A 1 102 ? -1.177 -5.292 7.902 1.00 89.81 102 PHE A O 1
ATOM 780 N N . SER A 1 103 ? -0.790 -3.915 6.171 1.00 88.69 103 SER A N 1
ATOM 781 C CA . SER A 1 103 ? -0.093 -2.910 6.979 1.00 88.69 103 SER A CA 1
ATOM 782 C C . SER A 1 103 ? -1.006 -2.302 8.045 1.00 88.69 103 SER A C 1
ATOM 784 O O . SER A 1 103 ? -0.615 -2.207 9.207 1.00 88.69 103 SER A O 1
ATOM 786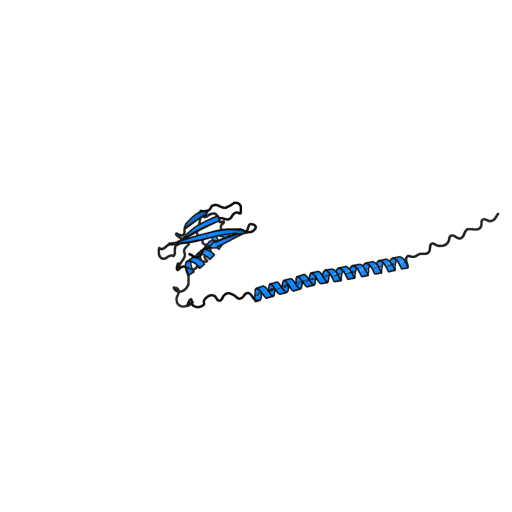 N N . VAL A 1 104 ? -2.237 -1.941 7.679 1.00 91.44 104 VAL A N 1
ATOM 787 C CA . VAL A 1 104 ? -3.226 -1.368 8.598 1.00 91.44 104 VAL A CA 1
ATOM 788 C C . VAL A 1 104 ? -3.574 -2.340 9.717 1.00 91.44 104 VAL A C 1
ATOM 790 O O . VAL A 1 104 ? -3.590 -1.926 10.868 1.00 91.44 104 VAL A O 1
ATOM 793 N N . GLN A 1 105 ? -3.795 -3.623 9.422 1.00 87.81 105 GLN A N 1
ATOM 794 C CA . GLN A 1 105 ? -4.114 -4.619 10.448 1.00 87.81 105 GLN A CA 1
ATOM 795 C C . GLN A 1 105 ? -3.010 -4.738 11.508 1.00 87.81 105 GLN A C 1
ATOM 797 O O . GLN A 1 105 ? -3.302 -4.836 12.698 1.00 87.81 105 GLN A O 1
ATOM 802 N N . ILE A 1 106 ? -1.741 -4.683 11.092 1.00 84.56 106 ILE A N 1
ATOM 803 C CA . ILE A 1 106 ? -0.594 -4.740 12.007 1.00 84.56 106 ILE A CA 1
ATOM 804 C C . ILE A 1 106 ? -0.535 -3.482 12.879 1.00 84.56 106 ILE A C 1
ATOM 806 O O . ILE A 1 106 ? -0.412 -3.585 14.099 1.00 84.56 106 ILE A O 1
ATOM 810 N N . ILE A 1 107 ? -0.644 -2.294 12.276 1.00 85.00 107 ILE A N 1
ATOM 811 C CA . ILE A 1 107 ? -0.596 -1.031 13.026 1.00 85.00 107 ILE A CA 1
ATOM 812 C C . ILE A 1 107 ? -1.800 -0.901 13.963 1.00 85.00 107 ILE A C 1
ATOM 814 O O . ILE A 1 107 ? -1.631 -0.507 15.115 1.00 85.00 107 ILE A O 1
ATOM 818 N N . ALA A 1 108 ? -2.986 -1.310 13.514 1.00 86.00 108 ALA A N 1
ATOM 819 C CA . ALA A 1 108 ? -4.190 -1.335 14.329 1.00 86.00 108 ALA A CA 1
ATOM 820 C C . ALA A 1 108 ? -4.041 -2.290 15.521 1.00 86.00 108 ALA A C 1
ATOM 822 O O . ALA A 1 108 ? -4.352 -1.920 16.652 1.00 86.00 108 ALA A O 1
ATOM 823 N N . ALA A 1 109 ? -3.500 -3.492 15.308 1.00 82.31 109 ALA A N 1
ATOM 824 C CA . ALA A 1 109 ? -3.216 -4.427 16.394 1.00 82.31 109 ALA A CA 1
ATOM 825 C C . ALA A 1 109 ? -2.291 -3.818 17.459 1.00 82.31 109 ALA A C 1
ATOM 827 O O . ALA A 1 109 ? -2.547 -3.951 18.656 1.00 82.31 109 ALA A O 1
ATOM 828 N N . ILE A 1 110 ? -1.251 -3.096 17.032 1.00 82.00 110 ILE A N 1
ATOM 829 C CA . ILE A 1 110 ? -0.304 -2.428 17.935 1.00 82.00 110 ILE A CA 1
ATOM 830 C C . ILE A 1 110 ? -0.951 -1.226 18.647 1.00 82.00 110 ILE A C 1
ATOM 832 O O . ILE A 1 110 ? -0.617 -0.955 19.800 1.00 82.00 110 ILE A O 1
ATOM 836 N N . SER A 1 111 ? -1.908 -0.534 18.016 1.00 82.19 111 SER A N 1
ATOM 837 C CA . SER A 1 111 ? -2.648 0.586 18.624 1.00 82.19 111 SER A CA 1
ATOM 838 C C . SER A 1 111 ? -3.786 0.152 19.563 1.00 82.19 111 SER A C 1
ATOM 840 O O . SER A 1 111 ? -4.473 1.001 20.135 1.00 82.19 111 SER A O 1
ATOM 842 N N . GLY A 1 112 ? -3.986 -1.157 19.762 1.00 79.38 112 GLY A N 1
ATOM 843 C CA . GLY A 1 112 ? -4.983 -1.721 20.681 1.00 79.38 112 GLY A CA 1
ATOM 844 C C . GLY A 1 112 ? -6.260 -2.246 20.016 1.00 79.38 112 GLY A C 1
ATOM 845 O O . GLY A 1 112 ? -7.188 -2.638 20.718 1.00 79.38 112 GLY A O 1
ATOM 846 N N . CYS A 1 113 ? -6.319 -2.286 18.685 1.00 82.06 113 CYS A N 1
ATOM 847 C CA . CYS A 1 113 ? -7.401 -2.896 17.914 1.00 82.06 113 CYS A CA 1
ATOM 848 C C . CYS A 1 113 ? -7.204 -4.423 17.873 1.00 82.06 113 CYS A C 1
ATOM 850 O O . CYS A 1 113 ? -6.444 -4.936 17.057 1.00 82.06 113 CYS A O 1
ATOM 852 N N . THR A 1 114 ? -7.831 -5.173 18.782 1.00 74.69 114 THR A N 1
ATOM 853 C CA . THR A 1 114 ? -7.507 -6.602 18.991 1.00 74.69 114 THR A CA 1
ATOM 854 C C . THR A 1 114 ? -7.863 -7.504 17.800 1.00 74.69 114 THR A C 1
ATOM 856 O O . THR A 1 114 ? -7.164 -8.488 17.545 1.00 74.69 114 THR A O 1
ATOM 859 N N . ALA A 1 115 ? -8.929 -7.171 17.066 1.00 82.94 115 ALA A N 1
ATOM 860 C CA . ALA A 1 115 ? -9.408 -7.935 15.916 1.00 82.94 115 ALA A CA 1
ATOM 861 C C . ALA A 1 115 ? -9.859 -6.987 14.786 1.00 82.94 115 ALA A C 1
ATOM 863 O O . ALA A 1 115 ? -11.058 -6.750 14.626 1.00 82.94 115 ALA A O 1
ATOM 864 N N . PRO A 1 116 ? -8.925 -6.394 14.020 1.00 86.62 116 PRO A N 1
ATOM 865 C CA . PRO A 1 116 ? -9.286 -5.570 12.873 1.00 86.62 116 PRO A CA 1
ATOM 866 C C . PRO A 1 116 ? -10.056 -6.411 11.846 1.00 86.62 116 PRO A C 1
ATOM 868 O O . PRO A 1 116 ? -9.613 -7.482 11.443 1.00 86.62 116 PRO A O 1
ATOM 871 N N . THR A 1 117 ? -11.224 -5.931 11.421 1.00 88.00 117 THR A N 1
ATOM 872 C CA . THR A 1 117 ? -12.134 -6.664 10.527 1.00 88.00 117 THR A CA 1
ATOM 873 C C . THR A 1 117 ? -12.436 -5.877 9.263 1.00 88.00 117 THR A C 1
ATOM 875 O O . THR A 1 117 ? -12.518 -4.650 9.275 1.00 88.00 117 THR A O 1
ATOM 878 N N . VAL A 1 118 ? -12.633 -6.586 8.152 1.00 90.62 118 VAL A N 1
ATOM 879 C CA . VAL A 1 118 ? -13.053 -5.975 6.883 1.00 90.62 118 VAL A CA 1
ATOM 880 C C . VAL A 1 118 ? -14.476 -5.426 6.992 1.00 90.62 118 VAL A C 1
ATOM 882 O O . VAL A 1 118 ? -14.764 -4.319 6.534 1.00 90.62 118 VAL A O 1
ATOM 885 N N . GLU A 1 119 ? -15.374 -6.187 7.619 1.00 89.31 119 GLU A N 1
ATOM 886 C CA . GLU A 1 119 ? -16.771 -5.798 7.777 1.00 89.31 119 GLU A CA 1
ATOM 887 C C . GLU A 1 119 ? -16.896 -4.546 8.658 1.00 89.31 119 GLU A C 1
ATOM 889 O O . GLU A 1 119 ? -16.457 -4.509 9.804 1.00 89.31 119 GLU A O 1
ATOM 894 N N . GLY A 1 120 ? -17.506 -3.492 8.115 1.00 87.50 120 GLY A N 1
ATOM 895 C CA . GLY A 1 120 ? -17.663 -2.212 8.809 1.00 87.50 120 GLY A CA 1
ATOM 896 C C . GLY A 1 120 ? -16.450 -1.281 8.724 1.00 87.50 120 GLY A C 1
ATOM 897 O O . GLY A 1 120 ? -16.579 -0.124 9.117 1.00 87.50 120 GLY A O 1
ATOM 898 N N . THR A 1 121 ? -15.320 -1.726 8.161 1.00 93.00 121 THR A N 1
ATOM 899 C CA . THR A 1 121 ? -14.196 -0.835 7.848 1.00 93.00 121 THR A CA 1
ATOM 900 C C . THR A 1 121 ? -14.516 0.009 6.617 1.00 93.00 121 THR A C 1
ATOM 902 O O . THR A 1 121 ? -14.934 -0.508 5.579 1.00 93.00 121 THR A O 1
ATOM 905 N N . THR A 1 122 ? -14.316 1.324 6.717 1.00 94.56 122 THR A N 1
ATOM 906 C CA . THR A 1 122 ? -14.628 2.274 5.636 1.00 94.56 122 THR A CA 1
ATOM 907 C C . THR A 1 122 ? -13.413 3.088 5.226 1.00 94.56 122 THR A C 1
ATOM 909 O O . THR A 1 122 ? -12.650 3.526 6.084 1.00 94.56 122 THR A O 1
ATOM 912 N N . ILE A 1 123 ? -13.288 3.360 3.928 1.00 96.44 123 ILE A N 1
ATOM 913 C CA . ILE A 1 123 ? -12.193 4.144 3.350 1.00 96.44 123 ILE A CA 1
ATOM 914 C C . ILE A 1 123 ? -12.719 5.512 2.914 1.00 96.44 123 ILE A C 1
ATOM 916 O O . ILE A 1 123 ? -13.661 5.598 2.123 1.00 96.44 123 ILE A O 1
ATOM 920 N N . THR A 1 124 ? -12.080 6.578 3.391 1.00 96.25 124 THR A N 1
ATOM 921 C CA . THR A 1 124 ? -12.349 7.962 2.989 1.00 96.25 124 THR A CA 1
ATOM 922 C C . THR A 1 124 ? -11.123 8.544 2.303 1.00 96.25 124 THR A C 1
ATOM 924 O O . THR A 1 124 ? -10.029 8.526 2.854 1.00 96.25 124 THR A O 1
ATOM 927 N N . VAL A 1 125 ? -11.291 9.099 1.105 1.00 96.31 125 VAL A N 1
ATOM 928 C CA . VAL A 1 125 ? -10.199 9.783 0.399 1.00 96.31 125 VAL A CA 1
ATOM 929 C C . VAL A 1 125 ? -10.078 11.201 0.952 1.00 96.31 125 VAL A C 1
ATOM 931 O O . VAL A 1 125 ? -10.993 12.006 0.770 1.00 96.31 125 VAL A O 1
ATOM 934 N N . LEU A 1 126 ? -8.969 11.498 1.628 1.00 95.38 126 LEU A N 1
ATOM 935 C CA . LEU A 1 126 ? -8.704 12.824 2.191 1.00 95.38 126 LEU A CA 1
ATOM 936 C C . LEU A 1 126 ? -8.100 13.761 1.143 1.00 95.38 126 LEU A C 1
ATOM 938 O O . LEU A 1 126 ? -8.508 14.916 1.028 1.00 95.38 126 LEU A O 1
ATOM 942 N N . GLU A 1 127 ? -7.160 13.248 0.352 1.00 96.12 127 GLU A N 1
ATOM 943 C CA . GLU A 1 127 ? -6.474 13.998 -0.697 1.00 96.12 127 GLU A CA 1
ATOM 944 C C . GLU A 1 127 ? -6.551 13.225 -2.013 1.00 96.12 127 GLU A C 1
ATOM 946 O O . GLU A 1 127 ? -6.402 12.006 -2.034 1.00 96.12 127 GLU A O 1
ATOM 951 N N . GLN A 1 128 ? -6.817 13.930 -3.114 1.00 96.12 128 GLN A N 1
ATOM 952 C CA . GLN A 1 128 ? -6.793 13.346 -4.457 1.00 96.12 128 GLN A CA 1
ATOM 953 C C . GLN A 1 128 ? -5.344 13.215 -4.958 1.00 96.12 128 GLN A C 1
ATOM 955 O O . GLN A 1 128 ? -4.495 13.982 -4.502 1.00 96.12 128 GLN A O 1
ATOM 960 N N . PRO A 1 129 ? -5.065 12.317 -5.924 1.00 95.00 129 PRO A N 1
ATOM 961 C CA . PRO A 1 129 ? -3.731 12.139 -6.478 1.00 95.00 129 PRO A CA 1
ATOM 962 C C . PRO A 1 129 ? -3.135 13.444 -7.004 1.00 95.00 129 PRO A C 1
ATOM 964 O O . PRO A 1 129 ? -3.740 14.133 -7.831 1.00 95.00 129 PRO A O 1
ATOM 967 N N . ASP A 1 130 ? -1.945 13.780 -6.512 1.00 93.62 130 ASP A N 1
ATOM 968 C CA . ASP A 1 130 ? -1.173 14.930 -6.962 1.00 93.62 130 ASP A CA 1
ATOM 969 C C . ASP A 1 130 ? -0.541 14.684 -8.350 1.00 93.62 130 ASP A C 1
ATOM 971 O O . ASP A 1 130 ? -0.735 13.649 -8.992 1.00 93.62 130 ASP A O 1
ATOM 975 N N . ALA A 1 131 ? 0.248 15.646 -8.839 1.00 92.75 131 ALA A N 1
ATOM 976 C CA . ALA A 1 131 ? 0.937 15.519 -10.126 1.00 92.75 131 ALA A CA 1
ATOM 977 C C . ALA A 1 131 ? 1.955 14.361 -10.180 1.00 92.75 131 ALA A C 1
ATOM 979 O O . ALA A 1 131 ? 2.332 13.940 -11.273 1.00 92.75 131 ALA A O 1
ATOM 980 N N . ASN A 1 132 ? 2.399 13.863 -9.025 1.00 92.06 132 ASN A N 1
ATOM 981 C CA . ASN A 1 132 ? 3.298 12.721 -8.903 1.00 92.06 132 ASN A CA 1
ATOM 982 C C . ASN A 1 132 ? 2.525 11.405 -8.711 1.00 92.06 132 ASN A C 1
ATOM 984 O O . ASN A 1 132 ? 3.134 10.343 -8.747 1.00 92.06 132 ASN A O 1
ATOM 988 N N . GLY A 1 133 ? 1.201 11.456 -8.540 1.00 92.00 133 GLY A N 1
ATOM 989 C CA . GLY A 1 133 ? 0.369 10.296 -8.245 1.00 92.00 133 GLY A CA 1
ATOM 990 C C . GLY A 1 133 ? 0.388 9.882 -6.774 1.00 92.00 133 GLY A C 1
ATOM 991 O O . GLY A 1 133 ? 0.070 8.733 -6.494 1.00 92.00 133 GLY A O 1
ATOM 992 N N . ASN A 1 134 ? 0.759 10.780 -5.856 1.00 95.06 134 ASN A N 1
ATOM 993 C CA . ASN A 1 134 ? 0.650 10.562 -4.412 1.00 95.06 134 ASN A CA 1
ATOM 994 C C . ASN A 1 134 ? -0.723 11.008 -3.913 1.00 95.06 134 ASN A C 1
ATOM 996 O O . ASN A 1 134 ? -1.225 12.040 -4.358 1.00 95.06 134 ASN A O 1
ATOM 1000 N N . TRP A 1 135 ? -1.311 10.288 -2.962 1.00 96.50 135 TRP A N 1
ATOM 1001 C CA . TRP A 1 135 ? -2.587 10.672 -2.353 1.00 96.50 135 TRP A CA 1
ATOM 1002 C C . TRP A 1 135 ? -2.700 10.174 -0.915 1.00 96.50 135 TRP A C 1
ATOM 1004 O O . TRP A 1 135 ? -1.846 9.430 -0.428 1.00 96.50 135 TRP A O 1
ATOM 1014 N N . VAL A 1 136 ? -3.769 10.588 -0.236 1.00 96.69 136 VAL A N 1
ATOM 1015 C CA . VAL A 1 136 ? -3.998 10.258 1.171 1.00 96.69 136 VAL A CA 1
ATOM 1016 C C . VAL A 1 136 ? -5.406 9.724 1.369 1.00 96.69 136 VAL A C 1
ATOM 1018 O O . VAL A 1 136 ? -6.390 10.332 0.937 1.00 96.69 136 VAL A O 1
ATOM 1021 N N . GLU A 1 137 ? -5.502 8.614 2.089 1.00 97.12 137 GLU A N 1
ATOM 1022 C CA . GLU A 1 137 ? -6.764 8.035 2.542 1.00 97.12 137 GLU A CA 1
ATOM 1023 C C . GLU A 1 137 ? -6.785 7.913 4.064 1.00 97.12 137 GLU A C 1
ATOM 1025 O O . GLU A 1 137 ? -5.752 7.782 4.712 1.00 97.12 137 GLU A O 1
ATOM 1030 N N . GLU A 1 138 ? -7.981 7.926 4.635 1.00 96.12 138 GLU A N 1
ATOM 1031 C CA . GLU A 1 138 ? -8.239 7.572 6.022 1.00 96.12 138 GLU A CA 1
ATOM 1032 C C . GLU A 1 138 ? -9.119 6.330 6.057 1.00 96.12 138 GLU A C 1
ATOM 1034 O O . GLU A 1 138 ? -10.194 6.281 5.454 1.00 96.12 138 GLU A O 1
ATOM 1039 N N . TRP A 1 139 ? -8.634 5.307 6.741 1.00 95.88 139 TRP A N 1
ATOM 1040 C CA . TRP A 1 139 ? -9.309 4.037 6.912 1.00 95.88 139 TRP A CA 1
ATOM 1041 C C . TRP A 1 139 ? -9.843 3.989 8.334 1.00 95.88 139 TRP A C 1
ATOM 1043 O O . TRP A 1 139 ? -9.077 3.911 9.290 1.00 95.88 139 TRP A O 1
ATOM 1053 N N . ASN A 1 140 ? -11.161 4.057 8.480 1.00 95.12 140 ASN A N 1
ATOM 1054 C CA . ASN A 1 140 ? -11.812 3.874 9.769 1.00 95.12 140 ASN A CA 1
ATOM 1055 C C . ASN A 1 140 ? -12.023 2.376 9.991 1.00 95.12 140 ASN A C 1
ATOM 1057 O O . ASN A 1 140 ? -12.953 1.794 9.431 1.00 95.12 140 ASN A O 1
ATOM 1061 N N . VAL A 1 141 ? -11.106 1.759 10.732 1.00 94.12 141 VAL A N 1
ATOM 1062 C CA . VAL A 1 141 ? -10.987 0.309 10.904 1.00 94.12 141 VAL A CA 1
ATOM 1063 C C . VAL A 1 141 ? -11.869 -0.160 12.046 1.00 94.12 141 VAL A C 1
ATOM 1065 O O . VAL A 1 141 ? -11.772 0.362 13.154 1.00 94.12 141 VAL A O 1
ATOM 1068 N N . ASN A 1 142 ? -12.696 -1.171 11.792 1.00 92.31 142 ASN A N 1
ATOM 1069 C CA . ASN A 1 142 ? -13.500 -1.838 12.811 1.00 92.31 142 ASN A CA 1
ATOM 1070 C C . ASN A 1 142 ? -12.645 -2.824 13.619 1.00 92.31 142 ASN A C 1
ATOM 1072 O O . ASN A 1 142 ? -12.084 -3.758 13.049 1.00 92.31 142 ASN A O 1
ATOM 1076 N N . CYS A 1 143 ? -12.597 -2.652 14.942 1.00 89.44 143 CYS A N 1
ATOM 1077 C CA . CYS A 1 143 ? -11.773 -3.457 15.848 1.00 89.44 143 CYS A CA 1
ATOM 1078 C C . CYS A 1 143 ? -12.427 -4.743 16.362 1.00 89.44 143 CYS A C 1
ATOM 1080 O O . CYS A 1 143 ? -11.848 -5.421 17.213 1.00 89.44 143 CYS A O 1
ATOM 1082 N N . GLY A 1 144 ? -13.625 -5.077 15.871 1.00 85.19 144 GLY A N 1
ATOM 1083 C CA . GLY A 1 144 ? -14.333 -6.316 16.207 1.00 85.19 144 GLY A CA 1
ATOM 1084 C C . GLY A 1 144 ? -15.018 -6.303 17.580 1.00 85.19 144 GLY A C 1
ATOM 1085 O O . GLY A 1 144 ? -15.837 -7.172 17.867 1.00 85.19 144 GLY A O 1
ATOM 1086 N N . ASP A 1 145 ? -14.757 -5.290 18.406 1.00 83.69 145 ASP A N 1
ATOM 1087 C CA . ASP A 1 145 ? -15.365 -5.055 19.723 1.00 83.69 145 ASP A CA 1
ATOM 1088 C C . ASP A 1 145 ? -16.505 -4.014 19.686 1.00 83.69 145 ASP A C 1
ATOM 1090 O O . ASP A 1 145 ? -17.033 -3.602 20.721 1.00 83.69 145 ASP A O 1
ATOM 1094 N N . GLY A 1 146 ? -16.897 -3.588 18.481 1.00 82.75 146 GLY A N 1
ATOM 1095 C CA . GLY A 1 146 ? -17.874 -2.524 18.254 1.00 82.75 146 GLY A CA 1
ATOM 1096 C C . GLY A 1 146 ? -17.279 -1.114 18.274 1.00 82.75 146 GLY A C 1
ATOM 1097 O O . GLY A 1 146 ? -18.032 -0.147 18.143 1.00 82.75 146 GLY A O 1
ATOM 1098 N N . THR A 1 147 ? -15.957 -0.978 18.420 1.00 88.56 147 THR A N 1
ATOM 1099 C CA . THR A 1 147 ? -15.243 0.290 18.243 1.00 88.56 147 THR A CA 1
ATOM 1100 C C . THR A 1 147 ? -14.624 0.395 16.851 1.00 88.56 147 THR A C 1
ATOM 1102 O O . THR A 1 147 ? -14.463 -0.591 16.125 1.00 88.56 147 THR A O 1
ATOM 1105 N N . SER A 1 148 ? -14.301 1.621 16.441 1.00 91.81 148 SER A N 1
ATOM 1106 C CA . SER A 1 148 ? -13.553 1.863 15.210 1.00 91.81 148 SER A CA 1
ATOM 1107 C C . SER A 1 148 ? -12.500 2.936 15.428 1.00 91.81 148 SER A C 1
ATOM 1109 O O . SER A 1 148 ? -12.720 3.869 16.205 1.00 91.81 148 SER A O 1
ATOM 1111 N N . GLN A 1 149 ? -11.358 2.785 14.764 1.00 91.44 149 GLN A N 1
ATOM 1112 C CA . GLN A 1 149 ? -10.233 3.710 14.860 1.00 91.44 149 GLN A CA 1
ATOM 1113 C C . GLN A 1 149 ? -9.814 4.195 13.465 1.00 91.44 149 GLN A C 1
ATOM 1115 O O . GLN A 1 149 ? -9.697 3.376 12.551 1.00 91.44 149 GLN A O 1
ATOM 1120 N N . PRO A 1 150 ? -9.577 5.506 13.281 1.00 94.69 150 PRO A N 1
ATOM 1121 C CA . PRO A 1 150 ? -9.090 6.042 12.019 1.00 94.69 150 PRO A CA 1
ATOM 1122 C C . PRO A 1 150 ? -7.576 5.842 11.881 1.00 94.69 150 PRO A C 1
ATOM 1124 O O . PRO A 1 150 ? -6.812 6.164 12.789 1.00 94.69 150 PRO A O 1
ATOM 1127 N N . PHE A 1 151 ? -7.145 5.376 10.712 1.00 93.94 151 PHE A N 1
ATOM 1128 C CA . PHE A 1 151 ? -5.741 5.262 10.325 1.00 93.94 151 PHE A CA 1
ATOM 1129 C C . PHE A 1 151 ? -5.509 5.996 9.018 1.00 93.94 151 PHE A C 1
ATOM 1131 O O . PHE A 1 151 ? -6.183 5.741 8.019 1.00 93.94 151 PHE A O 1
ATOM 1138 N N . LYS A 1 152 ? -4.535 6.900 9.014 1.00 95.31 152 LYS A N 1
ATOM 1139 C CA . LYS A 1 152 ? -4.175 7.654 7.821 1.00 95.31 152 LYS A CA 1
ATOM 1140 C C . LYS A 1 152 ? -3.128 6.892 7.017 1.00 95.31 152 LYS A C 1
ATOM 1142 O O . LYS A 1 152 ? -2.128 6.433 7.563 1.00 95.31 152 LYS A O 1
ATOM 1147 N N . ILE A 1 153 ? -3.363 6.769 5.717 1.00 95.94 153 ILE A N 1
ATOM 1148 C CA . ILE A 1 153 ? -2.500 6.060 4.778 1.00 95.94 153 ILE A CA 1
ATOM 1149 C C . ILE A 1 153 ? -2.042 7.040 3.710 1.00 95.94 153 ILE A C 1
ATOM 1151 O O . ILE A 1 153 ? -2.852 7.583 2.957 1.00 95.94 153 ILE A O 1
ATOM 1155 N N . ASN A 1 154 ? -0.730 7.245 3.641 1.00 95.69 154 ASN A N 1
ATOM 1156 C CA . ASN A 1 154 ? -0.091 8.028 2.597 1.00 95.69 154 ASN A CA 1
ATOM 1157 C C . ASN A 1 154 ? 0.395 7.085 1.500 1.00 95.69 154 ASN A C 1
ATOM 1159 O O . ASN A 1 154 ? 1.286 6.263 1.726 1.00 95.69 154 ASN A O 1
ATOM 1163 N N . TYR A 1 155 ? -0.172 7.221 0.310 1.00 94.56 155 TYR A N 1
ATOM 1164 C CA . TYR A 1 155 ? 0.258 6.479 -0.863 1.00 94.56 155 TYR A CA 1
ATOM 1165 C C . TYR A 1 155 ? 1.293 7.299 -1.615 1.00 94.56 155 TYR A C 1
ATOM 1167 O O . TYR A 1 155 ? 1.007 8.413 -2.062 1.00 94.56 155 TYR A O 1
ATOM 1175 N N . THR A 1 156 ? 2.496 6.749 -1.747 1.00 94.25 156 THR A N 1
ATOM 1176 C CA . THR A 1 156 ? 3.589 7.378 -2.488 1.00 94.25 156 THR A CA 1
ATOM 1177 C C . THR A 1 156 ? 3.863 6.621 -3.776 1.00 94.25 156 THR A C 1
ATOM 1179 O O . THR A 1 156 ? 3.939 5.395 -3.781 1.00 94.25 156 THR A O 1
ATOM 1182 N N . ASN A 1 157 ? 4.009 7.348 -4.879 1.00 91.00 157 ASN A N 1
ATOM 1183 C CA . ASN A 1 157 ? 4.390 6.803 -6.170 1.00 91.00 157 ASN A CA 1
ATOM 1184 C C . ASN A 1 157 ? 5.891 6.984 -6.388 1.00 91.00 157 ASN A C 1
ATOM 1186 O O . ASN A 1 157 ? 6.388 8.101 -6.553 1.00 91.00 157 ASN A O 1
ATOM 1190 N N . GLU A 1 158 ? 6.610 5.871 -6.444 1.00 90.62 158 GLU A N 1
ATOM 1191 C CA . GLU A 1 158 ? 8.028 5.845 -6.768 1.00 90.62 158 GLU A CA 1
ATOM 1192 C C . GLU A 1 158 ? 8.238 5.066 -8.065 1.00 90.62 158 GLU A C 1
ATOM 1194 O O . GLU A 1 158 ? 8.148 3.843 -8.117 1.00 90.62 158 GLU A O 1
ATOM 1199 N N . SER A 1 159 ? 8.529 5.784 -9.154 1.00 86.31 159 SER A N 1
ATOM 1200 C CA . SER A 1 159 ? 8.774 5.190 -10.481 1.00 86.31 159 SER A CA 1
ATOM 1201 C C . SER A 1 159 ? 7.625 4.313 -11.011 1.00 86.31 159 SER A C 1
ATOM 1203 O O . SER A 1 159 ? 7.866 3.367 -11.761 1.00 86.31 159 SER A O 1
ATOM 1205 N N . GLY A 1 160 ? 6.378 4.632 -10.652 1.00 82.94 160 GLY A N 1
ATOM 1206 C CA . GLY A 1 160 ? 5.184 3.886 -11.053 1.00 82.94 160 GLY A CA 1
ATOM 1207 C C . GLY A 1 160 ? 4.744 2.807 -10.062 1.00 82.94 160 GLY A C 1
ATOM 1208 O O . GLY A 1 160 ? 3.699 2.202 -10.285 1.00 82.94 160 GLY A O 1
ATOM 1209 N N . TYR A 1 161 ? 5.496 2.582 -8.982 1.00 85.00 161 TYR A N 1
ATOM 1210 C CA . TYR A 1 161 ? 5.099 1.694 -7.893 1.00 85.00 161 TYR A CA 1
ATOM 1211 C C . TYR A 1 161 ? 4.439 2.508 -6.786 1.00 85.00 161 TYR A C 1
ATOM 1213 O O . TYR A 1 161 ? 5.037 3.459 -6.283 1.00 85.00 161 TYR A O 1
ATOM 1221 N N . ILE A 1 162 ? 3.209 2.142 -6.426 1.00 90.50 162 ILE A N 1
ATOM 1222 C CA . ILE A 1 162 ? 2.498 2.762 -5.311 1.00 90.50 162 ILE A CA 1
ATOM 1223 C C . ILE A 1 162 ? 2.824 2.007 -4.024 1.00 90.50 162 ILE A C 1
ATOM 1225 O O . ILE A 1 162 ? 2.581 0.806 -3.930 1.00 90.50 162 ILE A O 1
ATOM 1229 N N . THR A 1 163 ? 3.305 2.728 -3.016 1.00 90.38 163 THR A N 1
ATOM 1230 C CA . THR A 1 163 ? 3.603 2.183 -1.691 1.00 90.38 163 THR A CA 1
ATOM 1231 C C . THR A 1 163 ? 2.676 2.810 -0.646 1.00 90.38 163 THR A C 1
ATOM 1233 O O . THR A 1 163 ? 2.702 4.033 -0.475 1.00 90.38 163 THR A O 1
ATOM 1236 N N . PRO A 1 164 ? 1.857 2.017 0.070 1.00 90.31 164 PRO A N 1
ATOM 1237 C CA . PRO A 1 164 ? 1.073 2.511 1.195 1.00 90.31 164 PRO A CA 1
ATOM 1238 C C . PRO A 1 164 ? 1.948 2.678 2.443 1.00 90.31 164 PRO A C 1
ATOM 1240 O O . PRO A 1 164 ? 2.633 1.748 2.862 1.00 90.31 164 PRO A O 1
ATOM 1243 N N . ASN A 1 165 ? 1.880 3.844 3.080 1.00 91.44 165 ASN A N 1
ATOM 1244 C CA . ASN A 1 165 ? 2.534 4.121 4.357 1.00 91.44 165 ASN A CA 1
ATOM 1245 C C . ASN A 1 165 ? 1.476 4.492 5.397 1.00 91.44 165 ASN A C 1
ATOM 1247 O O . ASN A 1 165 ? 0.845 5.544 5.290 1.00 91.44 165 ASN A O 1
ATOM 1251 N N . VAL A 1 166 ? 1.279 3.631 6.394 1.00 89.12 166 VAL A N 1
ATOM 1252 C CA . VAL A 1 166 ? 0.295 3.841 7.464 1.00 89.12 166 VAL A CA 1
ATOM 1253 C C . VAL A 1 166 ? 0.930 4.675 8.576 1.00 89.12 166 VAL A C 1
ATOM 1255 O O . VAL A 1 166 ? 1.973 4.302 9.113 1.00 89.12 166 VAL A O 1
ATOM 1258 N N . GLU A 1 167 ? 0.322 5.811 8.914 1.00 82.06 167 GLU A N 1
ATOM 1259 C CA . GLU A 1 167 ? 0.747 6.629 10.052 1.00 82.06 167 GLU A CA 1
ATOM 1260 C C . GLU A 1 167 ? 0.369 5.933 11.369 1.00 82.06 167 GLU A C 1
ATOM 1262 O O . GLU A 1 167 ? -0.738 5.412 11.518 1.00 82.06 167 GLU A O 1
ATOM 1267 N N . ILE A 1 168 ? 1.296 5.929 12.331 1.00 74.88 168 ILE A N 1
ATOM 1268 C CA . ILE A 1 168 ? 1.012 5.474 13.694 1.00 74.88 168 ILE A CA 1
ATOM 1269 C C . ILE A 1 168 ? 0.275 6.619 14.413 1.00 74.88 168 ILE A C 1
ATOM 1271 O O . ILE A 1 168 ? 0.796 7.739 14.391 1.00 74.88 168 ILE A O 1
ATOM 1275 N N . PRO A 1 169 ? -0.908 6.370 15.001 1.00 60.28 169 PRO A N 1
ATOM 1276 C CA . PRO A 1 169 ? -1.673 7.387 15.724 1.00 60.28 169 PRO A CA 1
ATOM 1277 C C . PRO A 1 169 ? -0.984 7.900 17.000 1.00 60.28 169 PRO A C 1
ATOM 1279 O O . PRO A 1 169 ? -0.151 7.168 17.586 1.00 60.28 169 PRO A O 1
#

Sequence (169 aa):
METNPIPQAEPKSNRNLIIGVVVAIILCCCCVVTGVGGWYGYQAYVAAQQAVEDFQNFEIPEIPTDVPFDPTNPESNPQLDFSGEMPSGGLADDETRLTAWFSVQIIAAISGCTAPTVEGTTITVLEQPDANGNWVEEWNVNCGDGTSQPFKINYTNESGYITPNVEIP

Foldseek 3Di:
DDDDDDDDDDDPDCPVVVVVVVVVVVVVVVVVCCVVVVVVVVVVVVVVVVVVVVVVPPPPPPPPPPQPPDVVDPQSDQPDDPVLDFADDDPDDSVQRSLLRNVCSVLCCVVPLRYWDNPPWDKAFPFAQDPQGKGKIWIFTDSVPRHTDIWIWIWGADPNDTHTDIDRD

Mean predicted aligned error: 17.95 Å

Radius of gyration: 36.33 Å; Cα contacts (8 Å, |Δi|>4): 187; chains: 1; bounding box: 89×37×110 Å